Protein AF-A0A081BTP8-F1 (afdb_monomer)

Foldseek 3Di:
DDDDDDDDDDDPPPPPPPPPPVVVPDPLVVDALVVLVVVLVVLVVVLVVLVVVLVVLVVVLVVLVVVLVVCVVPNDPVSNVVSVVVNVVSVVVNVVSVVVSVVSVVVSVVSVVSSVVSVVVVVVVVVVVVVVVVVVVVVVVVVVVVVVVVVVVVVVVVVVVVVVVVVVPPD

Solvent-accessible surface area (backbone atoms only — not comparable to full-atom values): 9775 Å² total; per-residue (Å²): 132,85,81,86,79,86,82,81,90,78,90,77,79,79,74,73,70,78,74,78,71,70,66,85,84,60,72,53,82,85,42,54,72,70,56,31,51,52,53,48,49,51,50,54,50,48,34,54,50,42,51,50,52,46,52,54,48,51,52,50,48,53,56,49,50,54,49,37,56,48,23,74,75,74,47,52,73,69,53,34,50,52,46,50,51,54,49,54,50,51,51,53,54,45,54,51,46,50,54,50,35,54,52,39,48,55,50,48,53,55,47,52,54,54,49,52,53,50,52,52,52,53,50,51,55,50,50,57,50,51,52,50,52,50,54,56,48,54,52,52,54,53,54,52,52,53,53,50,56,49,52,51,52,50,50,52,52,50,52,51,51,51,54,51,51,55,59,70,73,53,131

Radius of gyration: 39.31 Å; Cα contacts (8 Å, |Δi|>4): 59; chains: 1; bounding box: 103×61×103 Å

Organism: Vecturithrix granuli (NCBI:txid1499967)

Sequence (171 aa):
MSEMTDNQIQGGTSQQGFSGEVDSDLLIDDLSYQEAKTYVMQFLTAEKKTERLLQEKQQAFNKWNERLAYAEQRGTPEQVERVKQELHALIRERDQLIAERDALHRKNIILKEKLQLKAKEVEASAGARAERLLTDFEQLVNVDEYKLQEATKNQEAEDELAKLKAKLNHP

Secondary structure (DSSP, 8-state):
-----------------------TT-GGGGS-HHHHHHHHHHHHHHHHHHHHHHHHHHHHHHHHHHHHHHHHHHS-HHHHHHHHHHHHHHHHHHHHHHHHHHHHHHHHHHHHHHHHHHHHHHHHHHHHHHHHHHHHHHHHHHHHHHHHHHHHHHHHHHHHHHHHHHHHS--

Mean predicted aligned error: 15.29 Å

pLDDT: mean 80.32, std 17.93, range [31.84, 96.69]

Structure (mmCIF, N/CA/C/O backbone):
data_AF-A0A081BTP8-F1
#
_entry.id   AF-A0A081BTP8-F1
#
loop_
_atom_site.group_PDB
_atom_site.id
_atom_site.type_symbol
_atom_site.label_atom_id
_atom_site.label_alt_id
_atom_site.label_comp_id
_atom_site.label_asym_id
_atom_site.label_entity_id
_atom_site.label_seq_id
_atom_site.pdbx_PDB_ins_code
_atom_site.Cartn_x
_atom_site.Cartn_y
_atom_site.Cartn_z
_atom_site.occupancy
_atom_site.B_iso_or_equiv
_atom_site.auth_seq_id
_atom_site.auth_comp_id
_atom_site.auth_asym_id
_atom_site.auth_atom_id
_atom_site.pdbx_PDB_model_num
ATOM 1 N N . MET A 1 1 ? -10.095 -51.433 28.470 1.00 39.84 1 MET A N 1
ATOM 2 C CA . MET A 1 1 ? -10.553 -51.978 27.176 1.00 39.84 1 MET A CA 1
ATOM 3 C C . MET A 1 1 ? -11.254 -50.825 26.489 1.00 39.84 1 MET A C 1
ATOM 5 O O . MET A 1 1 ? -12.205 -50.327 27.070 1.00 39.84 1 MET A O 1
ATOM 9 N N . SER A 1 2 ? -10.520 -50.118 25.628 1.00 45.62 2 SER A N 1
ATOM 10 C CA . SER A 1 2 ? -10.692 -50.162 24.159 1.00 45.62 2 SER A CA 1
ATOM 11 C C . SER A 1 2 ? -11.973 -49.404 23.780 1.00 45.62 2 SER A C 1
ATOM 13 O O . SER A 1 2 ? -13.031 -49.747 24.276 1.00 45.62 2 SER A O 1
ATOM 15 N N . GLU A 1 3 ? -11.953 -48.330 23.001 1.00 48.41 3 GLU A N 1
ATOM 16 C CA . GLU A 1 3 ? -11.218 -48.164 21.750 1.00 48.41 3 GLU A CA 1
ATOM 17 C C . GLU A 1 3 ? -10.651 -46.750 21.574 1.00 48.41 3 GLU A C 1
ATOM 19 O O . GLU A 1 3 ? -11.265 -45.742 21.919 1.00 48.41 3 GLU A O 1
ATOM 24 N N . MET A 1 4 ? -9.444 -46.723 21.013 1.00 47.34 4 MET A N 1
ATOM 25 C CA . MET A 1 4 ? -8.851 -45.575 20.345 1.00 47.34 4 MET A CA 1
ATOM 26 C C . MET A 1 4 ? -9.622 -45.328 19.046 1.00 47.34 4 MET A C 1
ATOM 28 O O . MET A 1 4 ? -9.780 -46.250 18.250 1.00 47.34 4 MET A O 1
ATOM 32 N N . THR A 1 5 ? -10.015 -44.087 18.788 1.00 52.56 5 THR A N 1
ATOM 33 C CA . THR A 1 5 ? -10.234 -43.614 17.419 1.00 52.56 5 THR A CA 1
ATOM 34 C C . THR A 1 5 ? -9.261 -42.483 17.153 1.00 52.56 5 THR A C 1
ATOM 36 O O . THR A 1 5 ? -9.555 -41.310 17.382 1.00 52.56 5 THR A O 1
ATOM 39 N N . ASP A 1 6 ? -8.082 -42.890 16.687 1.00 44.97 6 ASP A N 1
ATOM 40 C CA . ASP A 1 6 ? -7.335 -42.161 15.674 1.00 44.97 6 ASP A CA 1
ATOM 41 C C . ASP A 1 6 ? -8.272 -41.860 14.502 1.00 44.97 6 ASP A C 1
ATOM 43 O O . ASP A 1 6 ? -8.897 -42.767 13.950 1.00 44.97 6 ASP A O 1
ATOM 47 N N . ASN A 1 7 ? -8.342 -40.599 14.084 1.00 45.72 7 ASN A N 1
ATOM 48 C CA . ASN A 1 7 ? -8.622 -40.328 12.687 1.00 45.72 7 ASN A CA 1
ATOM 49 C C . ASN A 1 7 ? -7.729 -39.194 12.204 1.00 45.72 7 ASN A C 1
ATOM 51 O O . ASN A 1 7 ? -7.815 -38.041 12.627 1.00 45.72 7 ASN A O 1
ATOM 55 N N . GLN A 1 8 ? -6.812 -39.611 11.350 1.00 40.97 8 GLN A N 1
ATOM 56 C CA . GLN A 1 8 ? -5.767 -38.844 10.723 1.00 40.97 8 GLN A CA 1
ATOM 57 C C . GLN A 1 8 ? -6.252 -38.446 9.315 1.00 40.97 8 GLN A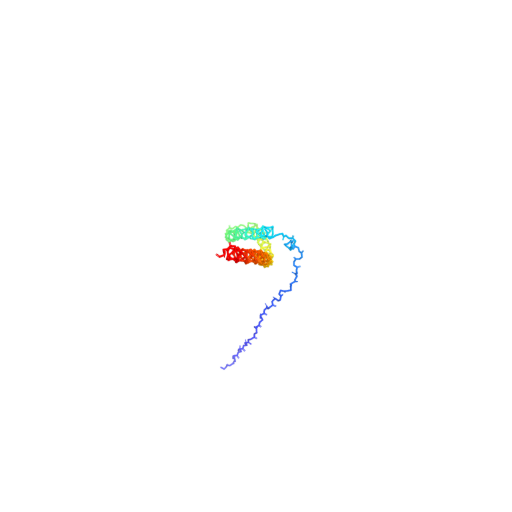 C 1
ATOM 59 O O . GLN A 1 8 ? -7.027 -39.161 8.689 1.00 40.97 8 GLN A O 1
ATOM 64 N N . ILE A 1 9 ? -5.659 -37.369 8.794 1.00 40.22 9 ILE A N 1
ATOM 65 C CA . ILE A 1 9 ? -5.568 -36.973 7.375 1.00 40.22 9 ILE A CA 1
ATOM 66 C C . ILE A 1 9 ? -6.767 -36.216 6.766 1.00 40.22 9 ILE A C 1
ATOM 68 O O . ILE A 1 9 ? -7.796 -36.785 6.430 1.00 40.22 9 ILE A O 1
ATOM 72 N N . GLN A 1 10 ? -6.552 -34.921 6.506 1.00 36.62 10 GLN A N 1
ATOM 73 C CA . GLN A 1 10 ? -6.433 -34.293 5.169 1.00 36.62 10 GLN A CA 1
ATOM 74 C C . GLN A 1 10 ? -6.480 -32.768 5.399 1.00 36.62 10 GLN A C 1
ATOM 76 O O . GLN A 1 10 ? -7.477 -32.215 5.835 1.00 36.62 10 GLN A O 1
ATOM 81 N N . GLY A 1 11 ? -5.384 -32.023 5.249 1.00 38.06 11 GLY A N 1
ATOM 82 C CA . GLY A 1 11 ? -4.633 -31.960 3.998 1.00 38.06 11 GLY A CA 1
ATOM 83 C C . GLY A 1 11 ? -5.382 -31.146 2.937 1.00 38.06 11 GLY A C 1
ATOM 84 O O . GLY A 1 11 ? -5.331 -31.495 1.768 1.00 38.06 11 GLY A O 1
ATOM 85 N N . GLY A 1 12 ? -6.116 -30.104 3.337 1.00 31.84 12 GLY A N 1
ATOM 86 C CA . GLY A 1 12 ? -6.698 -29.115 2.433 1.00 31.84 12 GLY A CA 1
ATOM 87 C C . GLY A 1 12 ? -5.766 -27.921 2.280 1.00 31.84 12 GLY A C 1
ATOM 88 O O . GLY A 1 12 ? -5.986 -26.874 2.881 1.00 31.84 12 GLY A O 1
ATOM 89 N N . THR A 1 13 ? -4.702 -28.080 1.494 1.00 36.12 13 THR A N 1
ATOM 90 C CA . THR A 1 13 ? -4.034 -26.949 0.848 1.00 36.12 13 THR A CA 1
ATOM 91 C C . THR A 1 13 ? -5.073 -26.239 -0.007 1.00 36.12 13 THR A C 1
ATOM 93 O O . THR A 1 13 ? -5.367 -26.673 -1.120 1.00 36.12 13 THR A O 1
ATOM 96 N N . SER A 1 14 ? -5.627 -25.142 0.504 1.00 39.78 14 SER A N 1
ATOM 97 C CA . SER A 1 14 ? -6.279 -24.135 -0.323 1.00 39.78 14 SER A CA 1
ATOM 98 C C . SER A 1 14 ? -5.204 -23.501 -1.203 1.00 39.78 14 SER A C 1
ATOM 100 O O . SER A 1 14 ? -4.698 -22.419 -0.916 1.00 39.78 14 SER A O 1
ATOM 102 N N .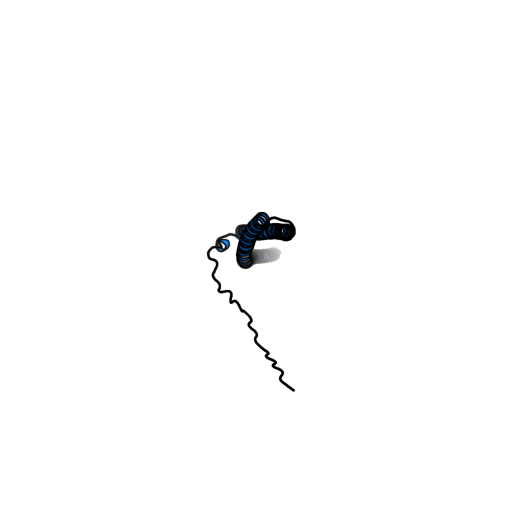 GLN A 1 15 ? -4.833 -24.194 -2.283 1.00 37.88 15 GLN A N 1
ATOM 103 C CA . GLN A 1 15 ? -4.388 -23.532 -3.496 1.00 37.88 15 GLN A CA 1
ATOM 104 C C . GLN A 1 15 ? -5.582 -22.705 -3.976 1.00 37.88 15 GLN A C 1
ATOM 106 O O . GLN A 1 15 ? -6.393 -23.147 -4.785 1.00 37.88 15 GLN A O 1
ATOM 111 N N . GLN A 1 16 ? -5.719 -21.498 -3.423 1.00 39.44 16 GLN A N 1
ATOM 112 C CA . GLN A 1 16 ? -6.372 -20.421 -4.140 1.00 39.44 16 GLN A CA 1
ATOM 113 C C . GLN A 1 16 ? -5.504 -20.182 -5.366 1.00 39.44 16 GLN A C 1
ATOM 115 O O . GLN A 1 16 ? -4.480 -19.502 -5.311 1.00 39.44 16 GLN A O 1
ATOM 120 N N . GLY A 1 17 ? -5.894 -20.831 -6.463 1.00 34.38 17 GLY A N 1
ATOM 121 C CA . GLY A 1 17 ? -5.510 -20.388 -7.783 1.00 34.38 17 GLY A CA 1
ATOM 122 C C . GLY A 1 17 ? -5.827 -18.905 -7.841 1.00 34.38 17 GLY A C 1
ATOM 123 O O . GLY A 1 17 ? -6.983 -18.508 -7.703 1.00 34.38 17 GLY A O 1
ATOM 124 N N . PHE A 1 18 ? -4.779 -18.100 -7.980 1.00 39.41 18 PHE A N 1
ATOM 125 C CA . PHE A 1 18 ? -4.886 -16.754 -8.505 1.00 39.41 18 PHE A CA 1
ATOM 126 C C . PHE A 1 18 ? -5.520 -16.913 -9.891 1.00 39.41 18 PHE A C 1
ATOM 128 O O . PHE A 1 18 ? -4.837 -17.130 -10.890 1.00 39.41 18 PHE A O 1
ATOM 135 N N . SER A 1 19 ? -6.851 -16.905 -9.948 1.00 38.78 19 SER A N 1
ATOM 136 C CA . SER A 1 19 ? -7.556 -16.566 -11.168 1.00 38.78 19 SER A CA 1
ATOM 137 C C . SER A 1 19 ? -7.080 -15.163 -11.489 1.00 38.78 19 SER A C 1
ATOM 139 O O . SER A 1 19 ? -7.408 -14.225 -10.763 1.00 38.78 19 SER A O 1
ATOM 141 N N . GLY A 1 20 ? -6.217 -15.056 -12.497 1.00 40.78 20 GLY A N 1
ATOM 142 C CA . GLY A 1 20 ? -5.7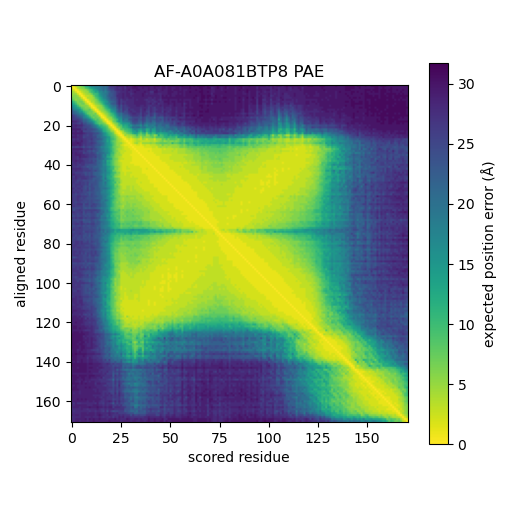64 -13.798 -13.062 1.00 40.78 20 GLY A CA 1
ATOM 143 C C . GLY A 1 20 ? -6.945 -13.063 -13.677 1.00 40.78 20 GLY A C 1
ATOM 144 O O . GLY A 1 20 ? -7.049 -12.964 -14.896 1.00 40.78 20 GLY A O 1
ATOM 145 N N . GLU A 1 21 ? -7.841 -12.550 -12.833 1.00 41.03 21 GLU A N 1
ATOM 146 C CA . GLU A 1 21 ? -8.525 -11.309 -13.133 1.00 41.03 21 GLU A CA 1
ATOM 147 C C . GLU A 1 21 ? -7.401 -10.303 -13.328 1.00 41.03 21 GLU A C 1
ATOM 149 O O . GLU A 1 21 ? -6.773 -9.822 -12.384 1.00 41.03 21 GLU A O 1
ATOM 154 N N . VAL A 1 22 ? -7.055 -10.106 -14.598 1.00 48.91 22 VAL A N 1
ATOM 155 C CA . VAL A 1 22 ? -6.272 -8.969 -15.039 1.00 48.91 22 VAL A CA 1
ATOM 156 C C . VAL A 1 22 ? -7.064 -7.783 -14.524 1.00 48.91 22 VAL A C 1
ATOM 158 O O . VAL A 1 22 ? -8.128 -7.490 -15.058 1.00 48.91 22 VAL A O 1
ATOM 161 N N . ASP A 1 23 ? -6.607 -7.207 -13.414 1.00 55.28 23 ASP A N 1
ATOM 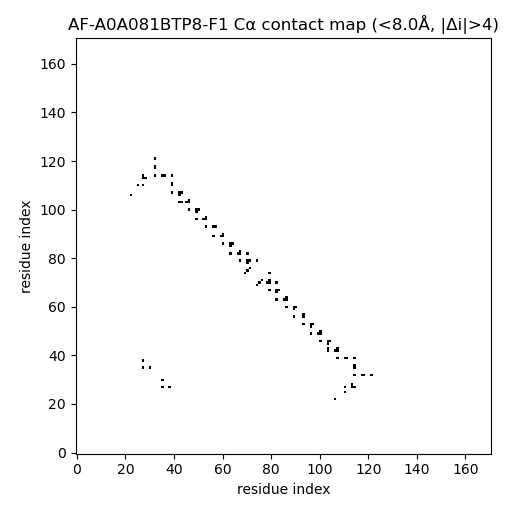162 C CA . ASP A 1 23 ? -7.203 -6.042 -12.775 1.00 55.28 23 ASP A CA 1
ATOM 163 C C . ASP A 1 23 ? -7.063 -4.908 -13.804 1.00 55.28 23 ASP A C 1
ATOM 165 O O . ASP A 1 23 ? -6.056 -4.199 -13.866 1.00 55.28 23 ASP A O 1
ATOM 169 N N . SER A 1 24 ? -8.025 -4.851 -14.733 1.00 54.81 24 SER A N 1
ATOM 170 C CA . SER A 1 24 ? -8.004 -4.044 -15.962 1.00 54.81 24 SER A CA 1
ATOM 171 C C . SER A 1 24 ? -8.052 -2.548 -15.664 1.00 54.81 24 SER A C 1
ATOM 173 O O . SER A 1 24 ? -7.979 -1.723 -16.566 1.00 54.81 24 SER A O 1
ATOM 175 N N . ASP A 1 25 ? -8.192 -2.220 -14.385 1.00 62.94 25 ASP A N 1
ATOM 176 C CA . ASP A 1 25 ? -8.231 -0.892 -13.799 1.00 62.94 25 ASP A CA 1
ATOM 177 C C . ASP A 1 25 ? -6.822 -0.344 -13.474 1.00 62.94 25 ASP A C 1
ATOM 179 O O . ASP A 1 25 ? -6.662 0.791 -13.027 1.00 62.94 25 ASP A O 1
ATOM 183 N N . LEU A 1 26 ? -5.764 -1.138 -13.681 1.00 75.38 26 LEU A N 1
ATOM 184 C CA . LEU A 1 26 ? -4.384 -0.714 -13.440 1.00 75.38 26 LEU A CA 1
ATOM 185 C C . LEU A 1 26 ? -3.769 -0.102 -14.706 1.00 75.38 26 LEU A C 1
ATOM 187 O O . LEU A 1 26 ? -3.224 -0.809 -15.550 1.00 75.38 26 LEU A O 1
ATOM 191 N N . LEU A 1 27 ? -3.762 1.232 -14.779 1.00 83.12 27 LEU A N 1
ATOM 192 C CA . LEU A 1 27 ? -3.253 2.047 -15.901 1.00 83.12 27 LEU A CA 1
ATOM 193 C C . LEU A 1 27 ? -1.734 1.951 -16.153 1.00 83.12 27 LEU A C 1
ATOM 195 O O . LEU A 1 27 ? -1.189 2.699 -16.956 1.00 83.12 27 LEU A O 1
ATOM 199 N N . ILE A 1 28 ? -1.016 1.077 -15.447 1.00 85.94 28 ILE A N 1
ATOM 200 C CA . ILE A 1 28 ? 0.450 1.038 -15.467 1.00 85.94 28 ILE A CA 1
ATOM 201 C C . ILE A 1 28 ? 1.026 0.669 -16.841 1.00 85.94 28 ILE A C 1
ATOM 203 O O . ILE A 1 28 ? 2.136 1.096 -17.157 1.00 85.94 28 ILE A O 1
ATOM 207 N N . ASP A 1 29 ? 0.297 -0.096 -17.654 1.00 84.12 29 ASP A N 1
ATOM 208 C CA . ASP A 1 29 ? 0.799 -0.639 -18.921 1.00 84.12 29 ASP A CA 1
ATOM 209 C C . ASP A 1 29 ? 1.085 0.466 -19.955 1.00 84.12 29 ASP A C 1
ATOM 211 O O . ASP A 1 29 ? 2.103 0.389 -20.646 1.00 84.12 29 ASP A O 1
ATOM 215 N N . ASP A 1 30 ? 0.307 1.553 -19.950 1.00 87.06 30 ASP A N 1
ATOM 216 C CA . ASP A 1 30 ? 0.459 2.694 -20.869 1.00 87.06 30 ASP A CA 1
ATOM 217 C C . ASP A 1 30 ? 1.451 3.764 -20.374 1.00 87.06 30 ASP A C 1
ATOM 219 O O . ASP A 1 30 ? 1.768 4.714 -21.091 1.00 87.06 30 ASP A O 1
ATOM 223 N N . LEU A 1 31 ? 1.965 3.628 -19.147 1.00 88.38 31 LEU A N 1
ATOM 224 C CA . LEU A 1 31 ? 2.866 4.609 -18.541 1.00 88.38 31 LEU A CA 1
ATOM 225 C C . LEU A 1 31 ? 4.333 4.356 -18.904 1.00 88.38 31 LEU A C 1
ATOM 227 O O . LEU A 1 31 ? 4.792 3.205 -18.986 1.00 88.38 31 LEU A O 1
ATOM 231 N N . SER A 1 32 ? 5.108 5.442 -19.015 1.00 89.94 32 SER A N 1
ATOM 232 C CA . SER A 1 32 ? 6.572 5.355 -19.023 1.00 89.94 32 SER A CA 1
ATOM 233 C C . SER A 1 32 ? 7.086 4.792 -17.694 1.00 89.94 32 SER A C 1
ATOM 235 O O . SER A 1 32 ? 6.404 4.842 -16.671 1.00 89.94 32 SER A O 1
ATOM 237 N N . TYR A 1 33 ? 8.321 4.287 -17.659 1.00 87.94 33 TYR A N 1
ATOM 238 C CA . TYR A 1 33 ? 8.871 3.696 -16.433 1.00 87.94 33 TYR A CA 1
ATOM 239 C C . TYR A 1 33 ? 8.876 4.663 -15.228 1.00 87.94 33 TYR A C 1
ATOM 241 O O . TYR A 1 33 ? 8.576 4.254 -14.106 1.00 87.94 33 TYR A O 1
ATOM 249 N N . GLN A 1 34 ? 9.170 5.952 -15.438 1.00 89.44 34 GLN A N 1
ATOM 250 C CA . GLN A 1 34 ? 9.183 6.942 -14.349 1.00 89.44 34 GLN A CA 1
ATOM 251 C C . GLN A 1 34 ? 7.772 7.286 -13.849 1.00 89.44 34 GLN A C 1
ATOM 253 O O . GLN A 1 34 ? 7.555 7.432 -12.641 1.00 89.44 34 GLN A O 1
ATOM 258 N N . GLU A 1 35 ? 6.800 7.365 -14.757 1.00 90.25 35 GLU A N 1
ATOM 259 C CA . GLU A 1 35 ? 5.391 7.576 -14.411 1.00 90.25 35 GLU A CA 1
ATOM 260 C C . GLU A 1 35 ? 4.819 6.347 -13.703 1.00 90.25 35 GLU A C 1
ATOM 262 O O . GLU A 1 35 ? 4.214 6.484 -12.643 1.00 90.25 35 GLU A O 1
ATOM 267 N N . ALA A 1 36 ? 5.105 5.145 -14.211 1.00 89.50 36 ALA A N 1
ATOM 268 C CA . ALA A 1 36 ? 4.749 3.877 -13.587 1.00 89.50 36 ALA A CA 1
ATOM 269 C C . ALA A 1 36 ? 5.320 3.782 -12.166 1.00 89.50 36 ALA A C 1
ATOM 271 O O . ALA A 1 36 ? 4.593 3.462 -11.229 1.00 89.50 36 ALA A O 1
ATOM 272 N N . LYS A 1 37 ? 6.595 4.137 -11.963 1.00 89.69 37 LYS A N 1
ATOM 273 C CA . LYS A 1 37 ? 7.215 4.174 -10.630 1.00 89.69 37 LYS A CA 1
ATOM 274 C C . LYS A 1 37 ? 6.479 5.127 -9.687 1.00 89.69 37 LYS A C 1
ATOM 276 O O . LYS A 1 37 ? 6.211 4.769 -8.541 1.00 89.69 37 LYS A O 1
ATOM 281 N N . THR A 1 38 ? 6.141 6.324 -10.161 1.00 90.19 38 THR A N 1
ATOM 282 C CA . THR A 1 38 ? 5.379 7.311 -9.380 1.00 90.19 38 THR A CA 1
ATOM 283 C C . THR A 1 38 ? 3.985 6.790 -9.035 1.00 90.19 38 THR A C 1
ATOM 285 O O . THR A 1 38 ? 3.556 6.898 -7.888 1.00 90.19 38 THR A O 1
ATOM 288 N N . TYR A 1 39 ? 3.312 6.167 -9.999 1.00 90.00 39 TYR A N 1
ATOM 289 C CA . TYR A 1 39 ? 2.002 5.552 -9.832 1.00 90.00 39 TYR A CA 1
ATOM 290 C C . TYR A 1 39 ? 2.034 4.443 -8.771 1.00 90.00 39 TYR A C 1
ATOM 292 O O . TYR A 1 39 ? 1.297 4.518 -7.791 1.00 90.00 39 TYR A O 1
ATOM 300 N N . VAL A 1 40 ? 2.967 3.485 -8.858 1.00 90.75 40 VAL A N 1
ATOM 301 C CA . VAL A 1 40 ? 3.138 2.438 -7.829 1.00 90.75 40 VAL A CA 1
ATOM 302 C C . VAL A 1 40 ? 3.423 3.042 -6.449 1.00 90.75 40 VAL A C 1
ATOM 304 O O . VAL A 1 40 ? 2.866 2.601 -5.444 1.00 90.75 40 VAL A O 1
ATOM 307 N N . MET A 1 41 ? 4.243 4.095 -6.373 1.00 88.81 41 MET A N 1
ATOM 308 C CA . MET A 1 41 ? 4.536 4.770 -5.103 1.00 88.81 41 MET A CA 1
ATOM 309 C C . MET A 1 41 ? 3.300 5.391 -4.440 1.00 88.81 41 MET A C 1
ATOM 311 O O . MET A 1 41 ? 3.227 5.421 -3.207 1.00 88.81 41 MET A O 1
ATOM 315 N N . GLN A 1 42 ? 2.318 5.860 -5.214 1.00 90.12 42 GLN A N 1
ATOM 316 C CA . GLN A 1 42 ? 1.060 6.374 -4.666 1.00 90.12 42 GLN A CA 1
ATOM 317 C C . GLN A 1 42 ? 0.259 5.264 -3.977 1.00 90.12 42 GLN A C 1
ATOM 319 O O . GLN A 1 42 ? -0.179 5.458 -2.843 1.00 90.12 42 GLN A O 1
ATOM 324 N N . PHE A 1 43 ? 0.147 4.086 -4.597 1.00 90.56 43 PHE A N 1
ATOM 325 C CA . PHE A 1 43 ? -0.547 2.937 -4.005 1.00 90.56 43 PHE A CA 1
ATOM 326 C C . PHE A 1 43 ? 0.175 2.386 -2.773 1.00 90.56 43 PHE A C 1
ATOM 328 O O . PHE A 1 43 ? -0.472 2.059 -1.779 1.00 90.56 43 PHE A O 1
ATOM 335 N N . LEU A 1 44 ? 1.511 2.348 -2.776 1.00 87.50 44 LEU A N 1
ATOM 336 C CA . LEU A 1 44 ? 2.289 1.969 -1.587 1.00 87.50 44 LEU A CA 1
ATOM 337 C C . LEU A 1 44 ? 2.093 2.956 -0.435 1.00 87.50 44 LEU A C 1
ATOM 339 O O . LEU A 1 44 ? 1.995 2.570 0.730 1.00 87.50 44 LEU A O 1
ATOM 343 N N . THR A 1 45 ? 2.017 4.245 -0.757 1.00 89.94 45 THR A N 1
ATOM 344 C CA . THR A 1 45 ? 1.754 5.285 0.239 1.00 89.94 45 THR A CA 1
ATOM 345 C C . THR A 1 45 ? 0.331 5.180 0.782 1.00 89.94 45 THR A C 1
ATOM 347 O O . THR A 1 45 ? 0.134 5.368 1.983 1.00 89.94 45 THR A O 1
ATOM 350 N N . ALA A 1 46 ? -0.651 4.879 -0.071 1.00 91.31 46 ALA A N 1
ATOM 351 C CA . ALA A 1 46 ? -2.030 4.642 0.340 1.00 91.31 46 ALA A CA 1
ATOM 352 C C . ALA A 1 46 ? -2.127 3.432 1.279 1.00 91.31 46 ALA A C 1
ATOM 354 O O . ALA A 1 46 ? -2.629 3.586 2.387 1.00 91.31 46 ALA A O 1
ATOM 355 N N . GLU A 1 47 ? -1.537 2.287 0.915 1.00 90.62 47 GLU A N 1
ATOM 356 C CA . GLU A 1 47 ? -1.514 1.081 1.759 1.00 90.62 47 GLU A CA 1
ATOM 357 C C . GLU A 1 47 ? -0.930 1.379 3.146 1.00 90.62 47 GLU A C 1
ATOM 359 O O . GLU A 1 47 ? -1.545 1.068 4.166 1.00 90.62 47 GLU A O 1
ATOM 364 N N . LYS A 1 48 ? 0.211 2.079 3.201 1.00 91.44 48 LYS A N 1
ATOM 365 C CA . LYS A 1 48 ? 0.854 2.463 4.466 1.00 91.44 48 LYS A CA 1
ATOM 366 C C . LYS A 1 48 ? 0.004 3.425 5.303 1.00 91.44 48 LYS A C 1
ATOM 368 O O . LYS A 1 48 ? 0.020 3.360 6.534 1.00 91.44 48 LYS A O 1
ATOM 373 N N . LYS A 1 49 ? -0.723 4.349 4.666 1.00 95.19 49 LYS A N 1
ATOM 374 C CA . LYS A 1 49 ? -1.660 5.244 5.365 1.00 95.19 49 LYS A CA 1
ATOM 375 C C . LYS A 1 49 ? -2.827 4.452 5.953 1.00 95.19 49 LYS A C 1
ATOM 377 O O . LYS A 1 49 ? -3.150 4.664 7.119 1.00 95.19 49 LYS A O 1
ATOM 382 N N . THR A 1 50 ? -3.405 3.526 5.192 1.00 93.44 50 THR A N 1
ATOM 383 C CA . THR A 1 50 ? -4.494 2.653 5.652 1.00 93.44 50 THR A CA 1
ATOM 384 C C . THR A 1 50 ? -4.033 1.756 6.804 1.00 93.44 50 THR A C 1
ATOM 386 O O . THR A 1 50 ? -4.738 1.628 7.802 1.00 93.44 50 THR A O 1
ATOM 389 N N . GLU A 1 51 ? -2.812 1.218 6.747 1.00 93.62 51 GLU A N 1
ATOM 390 C CA . GLU A 1 51 ? -2.218 0.442 7.844 1.00 93.62 51 GLU A CA 1
ATOM 391 C C . GLU A 1 51 ? -2.053 1.272 9.128 1.00 93.62 51 GLU A C 1
ATOM 393 O O . GLU A 1 51 ? -2.387 0.814 10.223 1.00 93.62 51 GLU A O 1
ATOM 398 N N . ARG A 1 52 ? -1.605 2.527 9.010 1.00 96.00 52 ARG A N 1
ATOM 399 C CA . ARG A 1 52 ? -1.531 3.440 10.158 1.00 96.00 52 ARG A CA 1
ATOM 400 C C . ARG A 1 52 ? -2.914 3.715 10.754 1.00 96.00 52 ARG A C 1
ATOM 402 O O . ARG A 1 52 ? -3.068 3.658 11.972 1.00 96.00 52 ARG A O 1
ATOM 409 N N . LEU A 1 53 ? -3.915 3.981 9.915 1.00 95.69 53 LEU A N 1
ATOM 410 C CA . LEU A 1 53 ? -5.293 4.186 10.371 1.00 95.69 53 LEU A CA 1
ATOM 411 C C . LEU A 1 53 ? -5.839 2.942 11.082 1.00 95.69 53 LEU A C 1
ATOM 413 O O . LEU A 1 53 ? -6.488 3.070 12.118 1.00 95.69 53 LEU A O 1
ATOM 417 N N . LEU A 1 54 ? -5.523 1.740 10.592 1.00 96.00 54 LEU A N 1
ATOM 418 C CA . LEU A 1 54 ? -5.873 0.487 11.266 1.00 96.00 54 LEU A CA 1
ATOM 419 C C . LEU A 1 54 ? -5.260 0.388 12.662 1.00 96.00 54 LEU A C 1
ATOM 421 O O . LEU A 1 54 ? -5.958 0.020 13.605 1.00 96.00 54 LEU A O 1
ATOM 425 N N . GLN A 1 55 ? -3.986 0.750 12.822 1.00 95.62 55 GLN A N 1
ATOM 426 C CA . GLN A 1 55 ? -3.339 0.766 14.137 1.00 95.62 55 GLN A CA 1
ATOM 427 C C . GLN A 1 55 ? -4.020 1.759 15.089 1.00 95.62 55 GLN A C 1
ATOM 429 O O . GLN A 1 55 ? -4.295 1.422 16.242 1.00 95.62 55 GLN A O 1
ATOM 434 N N . GLU A 1 56 ? -4.345 2.962 14.611 1.00 95.69 56 GLU A N 1
ATOM 435 C CA . GLU A 1 56 ? -5.058 3.980 15.392 1.00 95.69 56 GLU A CA 1
ATOM 436 C C . GLU A 1 56 ? -6.457 3.487 15.812 1.00 95.69 56 GLU A C 1
ATOM 438 O O . GLU A 1 56 ? -6.843 3.615 16.979 1.00 95.69 56 GLU A O 1
ATOM 443 N N . LYS A 1 57 ? -7.195 2.838 14.901 1.00 94.56 57 LYS A N 1
ATOM 444 C CA . LYS A 1 57 ? -8.502 2.231 15.198 1.00 94.56 57 LYS A CA 1
ATOM 445 C C . LYS A 1 57 ? -8.393 1.055 16.160 1.00 94.56 57 LYS A C 1
ATOM 447 O O . LYS A 1 57 ? -9.228 0.941 17.053 1.00 94.56 57 LYS A O 1
ATOM 452 N N . GLN A 1 58 ? -7.353 0.232 16.058 1.00 94.19 58 GLN A N 1
ATOM 453 C CA . GLN A 1 58 ? -7.118 -0.865 16.996 1.00 94.19 58 GLN A CA 1
ATOM 454 C C . GLN A 1 58 ? -6.833 -0.347 18.413 1.00 94.19 58 GLN A C 1
ATOM 456 O O . GLN A 1 58 ? -7.346 -0.892 19.390 1.00 94.19 58 GLN A O 1
ATOM 461 N N . GLN A 1 59 ? -6.070 0.740 18.546 1.00 95.94 59 GLN A N 1
ATOM 462 C CA . GLN A 1 59 ? -5.857 1.390 19.841 1.00 95.94 59 GLN A CA 1
ATOM 463 C C . GLN A 1 59 ? -7.156 1.978 20.403 1.00 95.94 59 GLN A C 1
ATOM 465 O O . GLN A 1 59 ? -7.424 1.842 21.598 1.00 95.94 59 GLN A O 1
ATOM 470 N N . ALA A 1 60 ? -7.969 2.623 19.561 1.00 95.50 60 ALA A N 1
ATOM 471 C CA . ALA A 1 60 ? -9.276 3.131 19.967 1.00 95.50 60 ALA A CA 1
ATOM 472 C C . ALA A 1 60 ? -10.196 1.992 20.429 1.00 95.50 60 ALA A C 1
ATOM 474 O O . ALA A 1 60 ? -10.793 2.093 21.497 1.00 95.50 60 ALA A O 1
ATOM 475 N N . PHE A 1 61 ? -10.247 0.892 19.678 1.00 95.12 61 PHE A N 1
ATOM 476 C CA . PHE A 1 61 ? -11.010 -0.302 20.023 1.00 95.12 61 PHE A CA 1
ATOM 477 C C . PHE A 1 61 ? -10.613 -0.856 21.397 1.00 95.12 61 PHE A C 1
ATOM 479 O O . PHE A 1 61 ? -11.479 -1.070 22.241 1.00 95.12 61 PHE A O 1
ATOM 486 N N . ASN A 1 62 ? -9.312 -0.996 21.671 1.00 95.31 62 ASN A N 1
ATOM 487 C CA . ASN A 1 62 ? -8.826 -1.471 22.970 1.00 95.31 62 ASN A CA 1
ATOM 488 C C . ASN A 1 62 ? -9.276 -0.549 24.120 1.00 95.31 62 ASN A C 1
ATOM 490 O O . ASN A 1 62 ? -9.814 -1.026 25.116 1.00 95.31 62 ASN A O 1
ATOM 494 N N . LYS A 1 63 ? -9.149 0.776 23.950 1.00 96.62 63 LYS A N 1
ATOM 495 C CA . LYS A 1 63 ? -9.613 1.764 24.943 1.00 96.62 63 LYS A CA 1
ATOM 496 C C . LYS A 1 63 ? -11.122 1.690 25.179 1.00 96.62 63 LYS A C 1
ATOM 498 O O . LYS A 1 63 ? -11.586 1.851 26.304 1.00 96.62 63 LYS A O 1
ATOM 503 N N . TRP A 1 64 ? -11.909 1.485 24.126 1.00 96.19 64 TRP A N 1
ATOM 504 C CA . TRP A 1 64 ? -13.360 1.359 24.250 1.00 96.19 64 TRP A CA 1
ATOM 505 C C . TRP A 1 64 ? -13.785 0.026 24.870 1.00 96.19 64 TRP A C 1
ATOM 507 O O . TRP A 1 64 ? -14.755 0.006 25.621 1.00 96.19 64 TRP A O 1
ATOM 517 N N . ASN A 1 65 ? -13.025 -1.050 24.663 1.00 95.31 65 ASN A N 1
ATOM 518 C CA . ASN A 1 65 ? -13.220 -2.308 25.385 1.00 95.31 65 ASN A CA 1
ATOM 519 C C . ASN A 1 65 ? -12.965 -2.155 26.889 1.00 95.31 65 ASN A C 1
ATOM 521 O O . ASN A 1 65 ? -13.743 -2.658 27.695 1.00 95.31 65 ASN A O 1
ATOM 525 N N . GLU A 1 66 ? -11.928 -1.416 27.290 1.00 95.81 66 GLU A N 1
ATOM 526 C CA . GLU A 1 66 ? -11.698 -1.094 28.707 1.00 95.81 66 GLU A CA 1
ATOM 527 C C . GLU A 1 66 ? -12.865 -0.285 29.295 1.00 95.81 66 GLU A C 1
ATOM 529 O O . GLU A 1 66 ? -13.320 -0.547 30.411 1.00 95.81 66 GLU A O 1
ATOM 534 N N . ARG A 1 67 ? -13.404 0.670 28.524 1.00 95.06 67 ARG A N 1
ATOM 535 C CA . ARG A 1 67 ? -14.602 1.432 28.915 1.00 95.06 67 ARG A CA 1
ATOM 536 C C . ARG A 1 67 ? -15.841 0.552 29.026 1.00 95.06 67 ARG A C 1
ATOM 538 O O . ARG A 1 67 ? -16.642 0.791 29.924 1.00 95.06 67 ARG A O 1
ATOM 545 N N . LEU A 1 68 ? -15.997 -0.444 28.153 1.00 95.88 68 LEU A N 1
ATOM 546 C CA . LEU A 1 68 ? -17.094 -1.406 28.236 1.00 95.88 68 LEU A CA 1
ATOM 547 C C . LEU A 1 68 ? -16.993 -2.206 29.530 1.00 95.88 68 LEU A C 1
ATOM 549 O O . LEU A 1 68 ? -17.955 -2.230 30.288 1.00 95.88 68 LEU A O 1
ATOM 553 N N . ALA A 1 69 ? -15.815 -2.753 29.834 1.00 95.94 69 ALA A N 1
ATOM 554 C CA . ALA A 1 69 ? -15.586 -3.488 31.074 1.00 95.94 69 ALA A CA 1
ATOM 555 C C . ALA A 1 69 ? -15.888 -2.629 32.316 1.00 95.94 69 ALA A C 1
ATOM 557 O O . ALA A 1 69 ? -16.499 -3.102 33.273 1.00 95.94 69 ALA A O 1
ATOM 558 N N . TYR A 1 70 ? -15.514 -1.345 32.298 1.00 95.81 70 TYR A N 1
ATOM 559 C CA . TYR A 1 70 ? -15.858 -0.414 33.374 1.00 95.81 70 TYR A CA 1
ATOM 560 C C . TYR A 1 70 ? -17.371 -0.152 33.470 1.00 95.81 70 TYR A 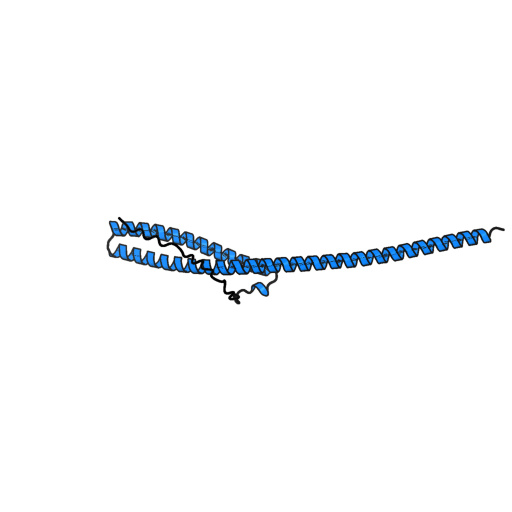C 1
ATOM 562 O O . TYR A 1 70 ? -17.935 -0.177 34.566 1.00 95.81 70 TYR A O 1
ATOM 570 N N . ALA A 1 71 ? -18.038 0.085 32.336 1.00 95.12 71 ALA A N 1
ATOM 571 C CA . ALA A 1 71 ? -19.476 0.331 32.283 1.00 95.12 71 ALA A CA 1
ATOM 572 C C . ALA A 1 71 ? -20.285 -0.898 32.723 1.00 95.12 71 ALA A C 1
ATOM 574 O O . ALA A 1 71 ? -21.281 -0.748 33.419 1.00 95.12 71 ALA A O 1
ATOM 575 N N . GLU A 1 72 ? -19.844 -2.109 32.388 1.00 94.62 72 GLU A N 1
ATOM 576 C CA . GLU A 1 72 ? -20.492 -3.353 32.819 1.00 94.62 72 GLU A CA 1
ATOM 577 C C . GLU A 1 72 ? -20.372 -3.582 34.331 1.00 94.62 72 GLU A C 1
ATOM 579 O O . GLU A 1 72 ? -21.266 -4.164 34.939 1.00 94.62 72 GLU A O 1
ATOM 584 N N . GLN A 1 73 ? -19.297 -3.095 34.958 1.00 96.12 73 GLN A N 1
ATOM 585 C CA . GLN A 1 73 ? -19.093 -3.224 36.403 1.00 96.12 73 GLN A CA 1
ATOM 586 C C . GLN A 1 73 ? -19.793 -2.137 37.225 1.00 96.12 73 GLN A C 1
ATOM 588 O O . GLN A 1 73 ? -20.198 -2.393 38.358 1.00 96.12 73 GLN A O 1
ATOM 593 N N . ARG A 1 74 ? -19.841 -0.899 36.717 1.00 95.44 74 ARG A N 1
ATOM 594 C CA . ARG A 1 74 ? -20.214 0.289 37.513 1.00 95.44 74 ARG A CA 1
ATOM 595 C C . ARG A 1 74 ? -21.199 1.236 36.834 1.00 95.44 74 ARG A C 1
ATOM 597 O O . ARG A 1 74 ? -21.620 2.206 37.460 1.00 95.44 74 ARG A O 1
ATOM 604 N N . GLY A 1 75 ? -21.500 1.014 35.562 1.00 91.69 75 GLY A N 1
ATOM 605 C CA . GLY A 1 75 ? -22.337 1.895 34.761 1.00 91.69 75 GLY A CA 1
ATOM 606 C C . GLY A 1 75 ? -23.821 1.557 34.845 1.00 91.69 75 GLY A C 1
ATOM 607 O O . GLY A 1 75 ? -24.229 0.525 35.377 1.00 91.69 75 GLY A O 1
ATOM 608 N N . THR A 1 76 ? -24.640 2.446 34.290 1.00 95.50 76 THR A N 1
ATOM 609 C CA . THR A 1 76 ? -26.060 2.159 34.055 1.00 95.50 76 THR A CA 1
ATOM 610 C C . THR A 1 76 ? -26.235 1.341 32.768 1.00 95.50 76 THR A C 1
ATOM 612 O O . THR A 1 76 ? -25.373 1.400 31.881 1.00 95.50 76 THR A O 1
ATOM 615 N N . PRO A 1 77 ? -27.349 0.605 32.605 1.00 95.25 77 PRO A N 1
ATOM 616 C CA . PRO A 1 77 ? -27.632 -0.132 31.372 1.00 95.25 77 PRO A CA 1
ATOM 617 C C . PRO A 1 77 ? -27.560 0.740 30.109 1.00 95.25 77 PRO A C 1
ATOM 619 O O . PRO A 1 77 ? -27.041 0.305 29.084 1.00 95.25 77 PRO A O 1
ATOM 622 N N . GLU A 1 78 ? -27.994 2.001 30.184 1.00 95.44 78 GLU A N 1
ATOM 623 C CA . GLU A 1 78 ? -27.926 2.945 29.063 1.00 95.44 78 GLU A CA 1
ATOM 624 C C . GLU A 1 78 ? -26.481 3.316 28.704 1.00 95.44 78 GLU A C 1
ATOM 626 O O . GLU A 1 78 ? -26.168 3.534 27.534 1.00 95.44 78 GLU A O 1
ATOM 631 N N . GLN A 1 79 ? -25.586 3.400 29.693 1.00 94.06 79 GLN A N 1
ATOM 632 C CA . GLN A 1 79 ? -24.165 3.662 29.453 1.00 94.06 79 GLN A CA 1
ATOM 633 C C . GLN A 1 79 ? -23.487 2.466 28.786 1.00 94.06 79 GLN A C 1
ATOM 635 O O . GLN A 1 79 ? -22.727 2.657 27.838 1.00 94.06 79 GLN A O 1
ATOM 640 N N . VAL A 1 80 ? -23.792 1.247 29.242 1.00 96.19 80 VAL A N 1
ATOM 641 C CA . VAL A 1 80 ? -23.303 0.009 28.618 1.00 96.19 80 VAL A CA 1
ATOM 642 C C . VAL A 1 80 ? -23.745 -0.056 27.159 1.00 96.19 80 VAL A C 1
ATOM 644 O O . VAL A 1 80 ? -22.922 -0.302 26.279 1.00 96.19 80 VAL A O 1
ATOM 647 N N . GLU A 1 81 ? -25.018 0.226 26.886 1.00 96.69 81 GLU A N 1
ATOM 648 C CA . GLU A 1 81 ? -25.560 0.184 25.529 1.00 96.69 81 GLU A CA 1
ATOM 649 C C . GLU A 1 81 ? -24.903 1.222 24.608 1.00 96.69 81 GLU A C 1
ATOM 651 O O . GLU A 1 81 ? -24.483 0.891 23.500 1.00 96.69 81 GLU A O 1
ATOM 656 N N . ARG A 1 82 ? -24.699 2.460 25.082 1.00 95.50 82 ARG A N 1
ATOM 657 C CA . ARG A 1 82 ? -23.9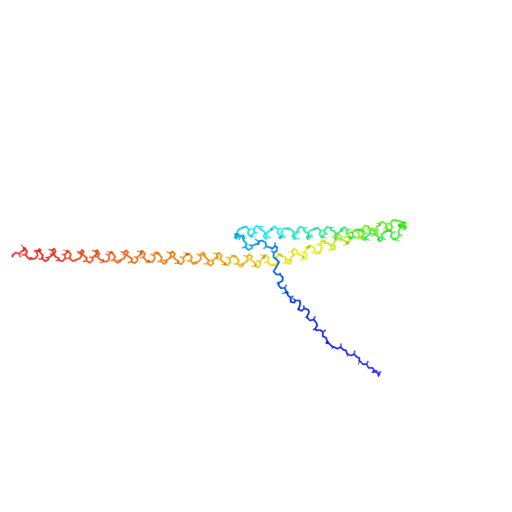63 3.483 24.315 1.00 95.50 82 ARG A CA 1
ATOM 658 C C . ARG A 1 82 ? -22.539 3.042 23.985 1.00 95.50 82 ARG A C 1
ATOM 660 O O . ARG A 1 82 ? -22.093 3.203 22.854 1.00 95.50 82 ARG A O 1
ATOM 667 N N . VAL A 1 83 ? -21.824 2.468 24.953 1.00 96.12 83 VAL A N 1
ATOM 668 C CA . VAL A 1 83 ? -20.456 1.977 24.732 1.00 96.12 83 VAL A CA 1
ATOM 669 C C . VAL A 1 83 ? -20.434 0.831 23.714 1.00 96.12 83 VAL A C 1
ATOM 671 O O . VAL A 1 83 ? -19.557 0.799 22.851 1.00 96.12 83 VAL A O 1
ATOM 674 N N . LYS A 1 84 ? -21.413 -0.081 23.761 1.00 96.25 84 LYS A N 1
ATOM 675 C CA . LYS A 1 84 ? -21.554 -1.159 22.770 1.00 96.25 84 LYS A CA 1
ATOM 676 C C . LYS A 1 84 ? -21.813 -0.619 21.367 1.00 96.25 84 LYS A C 1
ATOM 678 O O . LYS A 1 84 ? -21.206 -1.104 20.415 1.00 96.25 84 LYS A O 1
ATOM 683 N N . GLN A 1 85 ? -22.661 0.399 21.226 1.00 96.44 85 GLN A N 1
ATOM 684 C CA . GLN A 1 85 ? -22.935 1.034 19.933 1.00 96.44 85 GLN A CA 1
ATOM 685 C C . GLN A 1 85 ? -21.672 1.653 19.318 1.00 96.44 85 GLN A C 1
ATOM 687 O O . GLN A 1 85 ? -21.389 1.413 18.142 1.00 96.44 85 GLN A O 1
ATOM 692 N N . GLU A 1 86 ? -20.875 2.362 20.119 1.00 95.94 86 GLU A N 1
ATOM 693 C CA . GLU A 1 86 ? -19.585 2.924 19.691 1.00 95.94 86 GLU A CA 1
ATOM 694 C C . GLU A 1 86 ? -18.579 1.828 19.300 1.00 95.94 86 GLU A C 1
ATOM 696 O O . GLU A 1 86 ? -17.925 1.916 18.259 1.00 95.94 86 GLU A O 1
ATOM 701 N N . LEU A 1 87 ? -18.497 0.737 20.070 1.00 95.88 87 LEU A N 1
ATOM 702 C CA . LEU A 1 87 ? -17.667 -0.419 19.713 1.00 95.88 87 LEU A CA 1
ATOM 703 C C . LEU A 1 87 ? -18.109 -1.062 18.394 1.00 95.88 87 LEU A C 1
ATOM 705 O O . LEU A 1 87 ? -17.267 -1.382 17.558 1.00 95.88 87 LEU A O 1
ATOM 709 N N . HIS A 1 88 ? -19.414 -1.210 18.161 1.00 96.25 88 HIS A N 1
ATOM 710 C CA . HIS A 1 88 ? -19.939 -1.726 16.897 1.00 96.25 88 HIS A CA 1
ATOM 711 C C . HIS A 1 88 ? -19.650 -0.806 15.705 1.00 96.25 88 HIS A C 1
ATOM 713 O O . HIS A 1 88 ? -19.479 -1.299 14.588 1.00 96.25 88 HIS A O 1
ATOM 719 N N . ALA A 1 89 ? -19.619 0.514 15.902 1.00 95.44 89 ALA A N 1
ATOM 720 C CA . ALA A 1 89 ? -19.189 1.451 14.867 1.00 95.44 89 ALA A CA 1
ATOM 721 C C . ALA A 1 89 ? -17.692 1.273 14.558 1.00 95.44 89 ALA A C 1
ATOM 723 O O . ALA A 1 89 ? -17.324 1.088 13.399 1.00 95.44 89 ALA A O 1
ATOM 724 N N . LEU A 1 90 ? -16.845 1.199 15.591 1.00 95.50 90 LEU A N 1
ATOM 725 C CA . LEU A 1 90 ? -15.403 0.981 15.436 1.00 95.50 90 LEU A CA 1
ATOM 726 C C . LEU A 1 90 ? -15.060 -0.352 14.762 1.00 95.50 90 LEU A C 1
ATOM 728 O O . LEU A 1 90 ? -14.150 -0.390 13.937 1.00 95.50 90 LEU A O 1
ATOM 732 N N . ILE A 1 91 ? -15.775 -1.434 15.085 1.00 95.06 91 ILE A N 1
ATOM 733 C CA . ILE A 1 91 ? -15.592 -2.740 14.432 1.00 95.06 91 ILE A CA 1
ATOM 734 C C . ILE A 1 91 ? -15.883 -2.624 12.935 1.00 95.06 91 ILE A C 1
ATOM 736 O O . ILE A 1 91 ? -15.068 -3.059 12.128 1.00 95.06 91 ILE A O 1
ATOM 740 N N . ARG A 1 92 ? -17.001 -1.989 12.560 1.00 96.12 92 ARG A N 1
ATOM 741 C CA . ARG A 1 92 ? -17.372 -1.802 11.150 1.00 96.12 92 ARG A CA 1
ATOM 742 C C . ARG A 1 92 ? -16.324 -1.000 10.384 1.00 96.12 92 ARG A C 1
ATOM 744 O O . ARG A 1 92 ? -15.913 -1.415 9.305 1.00 96.12 92 ARG A O 1
ATOM 751 N N . GLU A 1 93 ? -15.860 0.109 10.954 1.00 95.62 93 GLU A N 1
ATOM 752 C CA . GLU A 1 93 ? -14.806 0.925 10.342 1.00 95.62 93 GLU A CA 1
ATOM 753 C C . GLU A 1 93 ? -13.484 0.160 10.211 1.00 95.62 93 GLU A C 1
ATOM 755 O O . GLU A 1 93 ? -12.822 0.236 9.177 1.00 95.62 93 GLU A O 1
ATOM 760 N N . ARG A 1 94 ? -13.095 -0.605 11.239 1.00 94.69 94 ARG A N 1
ATOM 761 C CA . ARG A 1 94 ? -11.898 -1.451 11.194 1.00 94.69 94 ARG A CA 1
ATOM 762 C C . ARG A 1 94 ? -12.012 -2.492 10.085 1.00 94.69 94 ARG A C 1
ATOM 764 O O . ARG A 1 94 ? -11.074 -2.643 9.312 1.00 94.69 94 ARG A O 1
ATOM 771 N N . ASP A 1 95 ? -13.133 -3.197 10.002 1.00 95.62 95 ASP A N 1
ATOM 772 C CA . ASP A 1 95 ? -13.326 -4.263 9.018 1.00 95.62 95 ASP A CA 1
ATOM 773 C C . ASP A 1 95 ? -13.322 -3.703 7.586 1.00 95.62 95 ASP A C 1
ATOM 775 O O . ASP A 1 95 ? -12.715 -4.296 6.692 1.00 95.62 95 ASP A O 1
ATOM 779 N N . GLN A 1 96 ? -13.889 -2.508 7.383 1.00 96.62 96 GLN A N 1
ATOM 780 C CA . GLN A 1 96 ? -13.785 -1.781 6.117 1.00 96.62 96 GLN A CA 1
ATOM 781 C C . GLN A 1 96 ? -12.328 -1.440 5.767 1.00 96.62 96 GLN A C 1
ATOM 783 O O . GLN A 1 96 ? -11.892 -1.695 4.645 1.00 96.62 96 GLN A O 1
ATOM 788 N N . LEU A 1 97 ? -11.556 -0.910 6.720 1.00 95.94 97 LEU A N 1
ATOM 789 C CA . LEU A 1 97 ? -10.142 -0.584 6.510 1.00 95.94 97 LEU A CA 1
ATOM 790 C C . LEU A 1 97 ? -9.278 -1.835 6.266 1.00 95.94 97 LEU A C 1
ATOM 792 O O . LEU A 1 97 ? -8.314 -1.769 5.505 1.00 95.94 97 LEU A O 1
ATOM 796 N N . ILE A 1 98 ? -9.607 -2.981 6.878 1.00 95.19 98 ILE A N 1
ATOM 797 C CA . ILE A 1 98 ? -8.937 -4.264 6.606 1.00 95.19 98 ILE A CA 1
ATOM 798 C C . ILE A 1 98 ? -9.179 -4.668 5.152 1.00 95.19 98 ILE A C 1
ATOM 800 O O . ILE A 1 98 ? -8.216 -4.959 4.442 1.00 95.19 98 ILE A O 1
ATOM 804 N N . ALA A 1 99 ? -10.435 -4.626 4.699 1.00 95.31 99 ALA A N 1
ATOM 805 C CA . ALA A 1 99 ? -10.789 -4.956 3.323 1.00 95.31 99 ALA A CA 1
ATOM 806 C C . ALA A 1 99 ? -10.100 -4.023 2.311 1.00 95.31 99 ALA A C 1
ATOM 808 O O . ALA A 1 99 ? -9.577 -4.489 1.297 1.00 95.31 99 ALA A O 1
ATOM 809 N N . GLU A 1 100 ? -10.044 -2.721 2.606 1.00 94.94 100 GLU A N 1
ATOM 810 C CA . GLU A 1 100 ? -9.329 -1.735 1.791 1.00 94.94 100 GLU A CA 1
ATOM 811 C C . GLU A 1 100 ? -7.824 -2.025 1.740 1.00 94.94 100 GLU A C 1
ATOM 813 O O . GLU A 1 100 ? -7.236 -2.049 0.658 1.00 94.94 100 GLU A O 1
ATOM 818 N N . ARG A 1 101 ? -7.196 -2.312 2.889 1.00 94.81 101 ARG A N 1
ATOM 819 C CA . ARG A 1 101 ? -5.772 -2.669 2.959 1.00 94.81 101 ARG A CA 1
ATOM 820 C C . ARG A 1 101 ? -5.484 -3.931 2.159 1.00 94.81 101 ARG A C 1
ATOM 822 O O . ARG A 1 101 ? -4.519 -3.947 1.405 1.00 94.81 101 ARG A O 1
ATOM 829 N N . ASP A 1 102 ? -6.310 -4.967 2.277 1.00 93.56 102 ASP A N 1
ATOM 830 C CA . ASP A 1 102 ? -6.144 -6.208 1.513 1.00 93.56 102 ASP A CA 1
ATOM 831 C C . ASP A 1 102 ? -6.299 -5.979 0.003 1.00 93.56 102 ASP A C 1
ATOM 833 O O . ASP A 1 102 ? -5.553 -6.555 -0.793 1.00 93.56 102 ASP A O 1
ATOM 837 N N . ALA A 1 103 ? -7.231 -5.116 -0.409 1.00 92.56 103 ALA A N 1
ATOM 838 C CA . ALA A 1 103 ? -7.385 -4.730 -1.809 1.00 92.56 103 ALA A CA 1
ATOM 839 C C . ALA A 1 103 ? -6.159 -3.961 -2.327 1.00 92.56 103 ALA A C 1
ATOM 841 O O . ALA A 1 103 ? -5.621 -4.305 -3.381 1.00 92.56 103 ALA A O 1
ATOM 842 N N . LEU A 1 104 ? -5.672 -2.972 -1.570 1.00 91.06 104 LEU A N 1
ATOM 843 C CA . LEU A 1 104 ? -4.454 -2.225 -1.898 1.00 91.06 104 LEU A CA 1
ATOM 844 C C . LEU A 1 104 ? -3.227 -3.138 -1.951 1.00 91.06 104 LEU A C 1
ATOM 846 O O . LEU A 1 104 ? -2.417 -3.009 -2.864 1.00 91.06 104 LEU A O 1
ATOM 850 N N . HIS A 1 105 ? -3.118 -4.090 -1.025 1.00 91.88 105 HIS A N 1
ATOM 851 C CA . HIS A 1 105 ? -2.021 -5.048 -0.975 1.00 91.88 105 HIS A CA 1
ATOM 852 C C . HIS A 1 105 ? -1.966 -5.911 -2.238 1.00 91.88 105 HIS A C 1
ATOM 854 O O . HIS A 1 105 ? -0.919 -6.006 -2.880 1.00 91.88 105 HIS A O 1
ATOM 860 N N . ARG A 1 106 ? -3.108 -6.486 -2.647 1.00 91.81 106 ARG A N 1
ATOM 861 C CA . ARG A 1 106 ? -3.207 -7.264 -3.894 1.00 91.81 106 ARG A CA 1
ATOM 862 C C . ARG A 1 106 ? -2.824 -6.424 -5.112 1.00 91.81 106 ARG A C 1
ATOM 864 O O . ARG A 1 106 ? -1.998 -6.864 -5.911 1.00 91.81 106 ARG A O 1
ATOM 871 N N . LYS A 1 107 ? -3.341 -5.193 -5.210 1.00 89.94 107 LYS A N 1
ATOM 872 C CA . LYS A 1 107 ? -2.976 -4.255 -6.285 1.00 89.94 107 LYS A CA 1
ATOM 873 C C . LYS A 1 107 ? -1.478 -3.944 -6.280 1.00 89.94 107 LYS A C 1
ATOM 875 O O . LYS A 1 107 ? -0.846 -3.966 -7.330 1.00 89.94 107 LYS A O 1
ATOM 880 N N . ASN A 1 108 ? -0.879 -3.724 -5.111 1.00 88.31 108 ASN A N 1
ATOM 881 C CA . ASN A 1 108 ? 0.550 -3.441 -4.985 1.00 88.31 108 ASN A CA 1
ATOM 882 C C . ASN A 1 108 ? 1.442 -4.618 -5.393 1.00 88.31 108 ASN A C 1
ATOM 884 O O . ASN A 1 108 ? 2.517 -4.374 -5.939 1.00 88.31 108 ASN A O 1
ATOM 888 N N . ILE A 1 109 ? 1.030 -5.868 -5.161 1.00 88.69 109 ILE A N 1
ATOM 889 C CA . ILE A 1 109 ? 1.760 -7.046 -5.660 1.00 88.69 109 ILE A CA 1
ATOM 890 C C . ILE A 1 109 ? 1.817 -7.003 -7.191 1.00 88.69 109 ILE A C 1
ATOM 892 O O . ILE A 1 109 ? 2.909 -6.969 -7.759 1.00 88.69 109 ILE A O 1
ATOM 896 N N . ILE A 1 110 ? 0.657 -6.879 -7.842 1.00 89.81 110 ILE A N 1
ATOM 897 C CA . ILE A 1 110 ? 0.546 -6.840 -9.309 1.00 89.81 110 ILE A CA 1
ATOM 898 C C . ILE A 1 110 ? 1.339 -5.657 -9.885 1.00 89.81 110 ILE A C 1
ATOM 900 O O . ILE A 1 110 ? 2.109 -5.805 -10.833 1.00 89.81 110 ILE A O 1
ATOM 904 N N . LEU A 1 111 ? 1.197 -4.469 -9.292 1.00 88.69 111 LEU A N 1
ATOM 905 C CA . LEU A 1 111 ? 1.893 -3.263 -9.736 1.00 88.69 111 LEU A CA 1
ATOM 906 C C . LEU A 1 111 ? 3.416 -3.373 -9.601 1.00 88.69 111 LEU A C 1
ATOM 908 O O . LEU A 1 111 ? 4.138 -2.900 -10.480 1.00 88.69 111 LEU A O 1
ATOM 912 N N . LYS A 1 112 ? 3.925 -4.007 -8.536 1.00 88.50 112 LYS A N 1
ATOM 913 C CA . LYS A 1 112 ? 5.367 -4.253 -8.373 1.00 88.50 112 LYS A CA 1
ATOM 914 C C . LYS A 1 112 ? 5.896 -5.205 -9.437 1.00 88.50 112 LYS A C 1
ATOM 916 O O . LYS A 1 112 ? 6.949 -4.927 -10.003 1.00 88.50 112 LYS A O 1
ATOM 921 N N . GLU A 1 113 ? 5.181 -6.291 -9.717 1.00 89.31 113 GLU A N 1
ATOM 922 C CA . GLU A 1 113 ? 5.561 -7.248 -10.761 1.00 89.31 113 GLU A CA 1
ATOM 923 C C . GLU A 1 113 ? 5.604 -6.570 -12.136 1.00 89.31 113 GLU A C 1
ATOM 925 O O . GLU A 1 113 ? 6.621 -6.636 -12.829 1.00 89.31 113 GLU A O 1
ATOM 930 N N . LYS A 1 114 ? 4.557 -5.815 -12.489 1.00 88.75 114 LYS A N 1
ATOM 931 C CA . LYS A 1 114 ? 4.505 -5.047 -13.742 1.00 88.75 114 LYS A CA 1
ATOM 932 C C . LYS A 1 114 ? 5.617 -3.997 -13.840 1.00 88.75 114 LYS A C 1
ATOM 934 O O . LYS A 1 114 ? 6.239 -3.851 -14.892 1.00 88.75 114 LYS A O 1
ATOM 939 N N . LEU A 1 115 ? 5.926 -3.296 -12.746 1.00 90.38 115 LEU A N 1
ATOM 940 C CA . LEU A 1 115 ? 7.026 -2.329 -12.715 1.00 90.38 115 LEU A CA 1
ATOM 941 C C . LEU A 1 115 ? 8.393 -3.003 -12.918 1.00 90.38 115 LEU A C 1
ATOM 943 O O . LEU A 1 115 ? 9.245 -2.453 -13.615 1.00 90.38 115 LEU A O 1
ATOM 947 N N . GLN A 1 116 ? 8.606 -4.189 -12.339 1.00 88.62 116 GLN A N 1
ATOM 948 C CA . GLN A 1 116 ? 9.837 -4.962 -12.537 1.00 88.62 116 GLN A CA 1
ATOM 949 C C . GLN A 1 116 ? 9.997 -5.436 -13.983 1.00 88.62 116 GLN A C 1
ATOM 951 O O . GLN A 1 116 ? 11.108 -5.399 -14.510 1.00 88.62 116 GLN A O 1
ATOM 956 N N . LEU A 1 117 ? 8.912 -5.864 -14.632 1.00 88.81 117 LEU A N 1
ATOM 957 C CA . LEU A 1 117 ? 8.937 -6.227 -16.051 1.00 88.81 117 LEU A CA 1
ATOM 958 C C . LEU A 1 117 ? 9.324 -5.023 -16.918 1.00 88.81 117 LEU A C 1
ATOM 960 O O . LEU A 1 117 ? 10.273 -5.118 -17.693 1.00 88.81 117 LEU A O 1
ATOM 964 N N . LYS A 1 118 ? 8.698 -3.861 -16.693 1.00 88.19 118 LYS A N 1
ATOM 965 C CA . LYS A 1 118 ? 9.057 -2.616 -17.395 1.00 88.19 118 LYS A CA 1
ATOM 966 C C . LYS A 1 118 ? 10.512 -2.200 -17.173 1.00 88.19 118 LYS A C 1
ATOM 968 O O . LYS A 1 118 ? 11.155 -1.723 -18.103 1.00 88.19 118 LYS A O 1
ATOM 973 N N . ALA A 1 119 ? 11.056 -2.382 -15.968 1.00 86.50 119 ALA A N 1
ATOM 974 C CA . ALA A 1 119 ? 12.467 -2.089 -15.705 1.00 86.50 119 ALA A CA 1
ATOM 975 C C . ALA A 1 119 ? 13.396 -2.930 -16.601 1.00 86.50 119 ALA A C 1
ATOM 977 O O . ALA A 1 119 ? 14.302 -2.387 -17.231 1.00 86.50 119 ALA A O 1
ATOM 978 N N . LYS A 1 120 ? 13.118 -4.235 -16.719 1.00 86.44 120 LYS A N 1
ATOM 979 C CA . LYS A 1 120 ? 13.884 -5.158 -17.573 1.00 86.44 120 LYS A CA 1
ATOM 980 C C . LYS A 1 120 ? 13.788 -4.797 -19.056 1.00 86.44 120 LYS A C 1
ATOM 982 O O . LYS A 1 120 ? 14.781 -4.896 -19.767 1.00 86.44 120 LYS A O 1
ATOM 987 N N . GLU A 1 121 ? 12.619 -4.364 -19.526 1.00 85.19 121 GLU A N 1
ATOM 988 C CA . GLU A 1 121 ? 12.430 -3.913 -20.913 1.00 85.19 121 GLU A CA 1
ATOM 989 C C . GLU A 1 121 ? 13.272 -2.672 -21.234 1.00 85.19 121 GLU A C 1
ATOM 991 O O . GLU A 1 121 ? 13.919 -2.608 -22.282 1.00 85.19 121 GLU A O 1
ATOM 996 N N . VAL A 1 122 ? 13.314 -1.702 -20.314 1.00 84.25 122 VAL A N 1
ATOM 997 C CA . VAL A 1 122 ? 14.149 -0.501 -20.458 1.00 84.25 122 VAL A CA 1
ATOM 998 C C . VAL A 1 122 ? 15.635 -0.869 -20.501 1.00 84.25 122 VAL A C 1
ATOM 1000 O O . VAL A 1 122 ? 16.364 -0.354 -21.349 1.00 84.25 122 VAL A O 1
ATOM 1003 N N . GLU A 1 123 ? 16.085 -1.779 -19.635 1.00 79.88 123 GLU A N 1
ATOM 1004 C CA . GLU A 1 123 ? 17.473 -2.259 -19.614 1.00 79.88 123 GLU A CA 1
ATOM 1005 C C . GLU A 1 123 ? 17.846 -3.015 -20.895 1.00 79.88 123 GLU A C 1
ATOM 1007 O O . GLU A 1 123 ? 18.884 -2.729 -21.494 1.00 79.88 123 GLU A O 1
ATOM 1012 N N . ALA A 1 124 ? 16.981 -3.915 -21.371 1.00 81.12 124 ALA A N 1
ATOM 1013 C CA . ALA A 1 124 ? 17.193 -4.643 -22.621 1.00 81.12 124 ALA A CA 1
ATOM 1014 C C . ALA A 1 124 ? 17.261 -3.693 -23.828 1.00 81.12 124 ALA A C 1
ATOM 1016 O O . ALA A 1 124 ? 18.137 -3.827 -24.683 1.00 81.12 124 ALA A O 1
ATOM 1017 N N . SER A 1 125 ? 16.385 -2.682 -23.876 1.00 77.88 125 SER A N 1
ATOM 1018 C CA . SER A 1 125 ? 16.420 -1.656 -24.921 1.00 77.88 125 SER A CA 1
ATOM 1019 C C . SER A 1 125 ? 17.689 -0.801 -24.861 1.00 77.88 125 SER A C 1
ATOM 1021 O O . SER A 1 125 ? 18.203 -0.404 -25.910 1.00 77.88 125 SER A O 1
ATOM 1023 N N . ALA A 1 126 ? 18.185 -0.477 -23.665 1.00 76.88 126 ALA A N 1
ATOM 1024 C CA . ALA A 1 126 ? 19.422 0.280 -23.496 1.00 76.88 126 ALA A CA 1
ATOM 1025 C C . ALA A 1 126 ? 20.649 -0.547 -23.911 1.00 76.88 126 ALA A C 1
ATOM 1027 O O . ALA A 1 126 ? 21.514 -0.031 -24.618 1.00 76.88 126 ALA A O 1
ATOM 1028 N N . GLY A 1 127 ? 20.684 -1.833 -23.545 1.00 75.62 127 GLY A N 1
ATOM 1029 C CA . GLY A 1 127 ? 21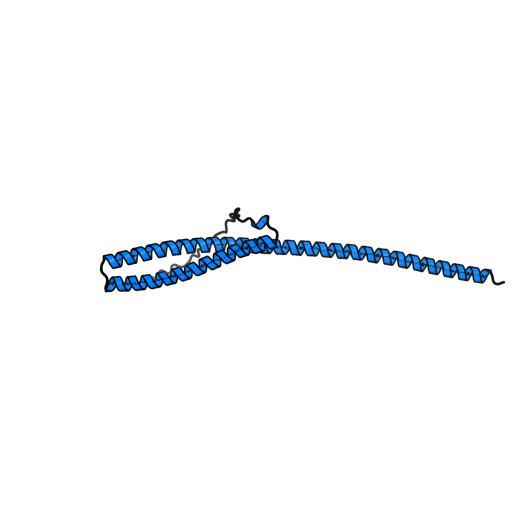.722 -2.780 -23.956 1.00 75.62 127 GLY A CA 1
ATOM 1030 C C . GLY A 1 127 ? 21.784 -2.949 -25.473 1.00 75.62 127 GLY A C 1
ATOM 1031 O O . GLY A 1 127 ? 22.829 -2.713 -26.072 1.00 75.62 127 GLY A O 1
ATOM 1032 N N . ALA A 1 128 ? 20.642 -3.208 -26.119 1.00 75.31 128 ALA A N 1
ATOM 1033 C CA . ALA A 1 128 ? 20.563 -3.320 -27.577 1.00 75.31 128 ALA A CA 1
ATOM 1034 C C . ALA A 1 128 ? 21.016 -2.037 -28.302 1.00 75.31 128 ALA A C 1
ATOM 1036 O O . ALA A 1 128 ? 21.576 -2.086 -29.398 1.00 75.31 128 ALA A O 1
ATOM 1037 N N . ARG A 1 129 ? 20.788 -0.861 -27.701 1.00 76.75 129 ARG A N 1
ATOM 1038 C CA . ARG A 1 129 ? 21.276 0.415 -28.241 1.00 76.75 129 ARG A CA 1
ATOM 1039 C C . ARG A 1 129 ? 22.790 0.561 -28.091 1.00 76.75 129 ARG A C 1
ATOM 1041 O O . ARG A 1 129 ? 23.428 1.060 -29.013 1.00 76.75 129 ARG A O 1
ATOM 1048 N N . ALA A 1 130 ? 23.350 0.148 -26.958 1.00 72.88 130 ALA A N 1
ATOM 1049 C CA . ALA A 1 130 ? 24.789 0.174 -26.723 1.00 72.88 130 ALA A CA 1
ATOM 1050 C C . ALA A 1 130 ? 25.533 -0.775 -27.675 1.00 72.88 130 ALA A C 1
ATOM 1052 O O . ALA A 1 130 ? 26.541 -0.380 -28.251 1.00 72.88 130 ALA A O 1
ATOM 1053 N N . GLU A 1 131 ? 24.999 -1.975 -27.912 1.00 74.94 131 GLU A N 1
ATOM 1054 C CA . GLU A 1 131 ? 25.561 -2.931 -28.875 1.00 74.94 131 GLU A CA 1
ATOM 1055 C C . GLU A 1 131 ? 25.590 -2.362 -30.295 1.00 74.94 131 GLU A C 1
ATOM 1057 O O . GLU A 1 131 ? 26.628 -2.416 -30.948 1.00 74.94 131 GLU A O 1
ATOM 1062 N N . ARG A 1 132 ? 24.500 -1.727 -30.752 1.00 76.25 132 ARG A N 1
ATOM 1063 C CA . ARG A 1 132 ? 24.488 -1.049 -32.060 1.00 76.25 132 ARG A CA 1
ATOM 1064 C C . ARG A 1 132 ? 25.543 0.048 -32.155 1.00 76.25 132 ARG A C 1
ATOM 1066 O O . ARG A 1 132 ? 26.237 0.119 -33.158 1.00 76.25 132 ARG A O 1
ATOM 1073 N N . LEU A 1 133 ? 25.697 0.868 -31.113 1.00 81.12 133 LEU A N 1
ATOM 1074 C CA . LEU A 1 133 ? 26.722 1.916 -31.091 1.00 81.12 133 LEU A CA 1
ATOM 1075 C C . LEU A 1 133 ? 28.143 1.340 -31.145 1.00 81.12 133 LEU A C 1
ATOM 1077 O O . LEU A 1 133 ? 29.003 1.927 -31.794 1.00 81.12 133 LEU A O 1
ATOM 1081 N N . LEU A 1 134 ? 28.391 0.204 -30.489 1.00 80.62 134 LEU A N 1
ATOM 1082 C CA . LEU A 1 134 ? 29.673 -0.495 -30.581 1.00 80.62 134 LEU A CA 1
ATOM 1083 C C . LEU A 1 134 ? 29.908 -1.038 -31.994 1.00 80.62 134 LEU A C 1
ATOM 1085 O O . LEU A 1 134 ? 30.984 -0.825 -32.541 1.00 80.62 134 LEU A O 1
ATOM 1089 N N . THR A 1 135 ? 28.897 -1.649 -32.620 1.00 82.75 135 THR A N 1
ATOM 1090 C CA . THR A 1 135 ? 28.984 -2.104 -34.018 1.00 82.75 135 THR A CA 1
ATOM 1091 C C . THR A 1 135 ? 29.251 -0.943 -34.982 1.00 82.75 135 THR A C 1
ATOM 1093 O O . THR A 1 135 ? 30.108 -1.057 -35.857 1.00 82.75 135 THR A O 1
ATOM 1096 N N . ASP A 1 136 ? 28.566 0.191 -34.813 1.00 78.00 136 ASP A N 1
ATOM 1097 C CA . ASP A 1 136 ? 28.789 1.392 -35.627 1.00 78.00 136 ASP A CA 1
ATOM 1098 C C . ASP A 1 136 ? 30.223 1.929 -35.444 1.00 78.00 136 ASP A C 1
ATOM 1100 O O . ASP A 1 136 ? 30.865 2.362 -36.404 1.00 78.00 136 ASP A O 1
ATOM 1104 N N . PHE A 1 137 ? 30.759 1.863 -34.220 1.00 72.00 137 PHE A N 1
ATOM 1105 C CA . PHE A 1 137 ? 32.130 2.275 -33.920 1.00 72.00 137 PHE A CA 1
ATOM 1106 C C . PHE A 1 137 ? 33.171 1.335 -34.544 1.00 72.00 137 PHE A C 1
ATOM 1108 O O . PHE A 1 137 ? 34.139 1.801 -35.143 1.00 72.00 137 PHE A O 1
ATOM 1115 N N . GLU A 1 138 ? 32.960 0.020 -34.465 1.00 72.62 138 GLU A N 1
ATOM 1116 C CA . GLU A 1 138 ? 33.819 -0.981 -35.111 1.00 72.62 138 GLU A CA 1
ATOM 1117 C C . GLU A 1 138 ? 33.882 -0.777 -36.630 1.00 72.62 138 GLU A C 1
ATOM 1119 O O . GLU A 1 138 ? 34.954 -0.867 -37.230 1.00 72.62 138 GLU A O 1
ATOM 1124 N N . GLN A 1 139 ? 32.756 -0.446 -37.268 1.00 74.06 139 GLN A N 1
ATOM 1125 C CA . GLN A 1 139 ? 32.726 -0.154 -38.702 1.00 74.06 139 GLN A CA 1
ATOM 1126 C C . GLN A 1 139 ? 33.542 1.093 -39.063 1.00 74.06 139 GLN A C 1
ATOM 1128 O O . GLN A 1 139 ? 34.262 1.074 -40.061 1.00 74.06 139 GLN A O 1
ATOM 1133 N N . LEU A 1 140 ? 33.474 2.156 -38.257 1.00 69.88 140 LEU A N 1
ATOM 1134 C CA . LEU A 1 140 ? 34.252 3.378 -38.487 1.00 69.88 140 LEU A CA 1
ATOM 1135 C C . LEU A 1 140 ? 35.761 3.134 -38.355 1.00 69.88 140 LEU A C 1
ATOM 1137 O O . LEU A 1 140 ? 36.521 3.527 -39.238 1.00 69.88 140 LEU A O 1
ATOM 1141 N N . VAL A 1 141 ? 36.189 2.429 -37.304 1.00 70.31 141 VAL A N 1
ATOM 1142 C CA . VAL A 1 141 ? 37.611 2.120 -37.071 1.00 70.31 141 VAL A CA 1
ATOM 1143 C C . VAL A 1 141 ? 38.188 1.261 -38.202 1.00 70.31 141 VAL A C 1
ATOM 1145 O O . VAL A 1 141 ? 39.272 1.555 -38.703 1.00 70.31 141 VAL A O 1
ATOM 1148 N N . ASN A 1 142 ? 37.444 0.255 -38.670 1.00 65.94 142 ASN A N 1
ATOM 1149 C CA . ASN A 1 142 ? 37.891 -0.618 -39.759 1.00 65.94 142 ASN A CA 1
ATOM 1150 C C . ASN A 1 142 ? 38.014 0.118 -41.107 1.00 65.94 142 ASN A C 1
ATOM 1152 O O . ASN A 1 142 ? 38.909 -0.180 -41.901 1.00 65.94 142 ASN A O 1
ATOM 1156 N N . VAL A 1 143 ? 37.129 1.083 -41.384 1.00 64.62 143 VAL A N 1
ATOM 1157 C CA . VAL A 1 143 ? 37.193 1.898 -42.610 1.00 64.62 143 VAL A CA 1
ATOM 1158 C C . VAL A 1 143 ? 38.421 2.808 -42.603 1.00 64.62 143 VAL A C 1
ATOM 1160 O O . VAL A 1 143 ? 39.076 2.960 -43.637 1.00 64.62 143 VAL A O 1
ATOM 1163 N N . ASP A 1 144 ? 38.751 3.396 -41.457 1.00 65.81 144 ASP A N 1
ATOM 1164 C CA . ASP A 1 144 ? 39.906 4.282 -41.336 1.00 65.81 144 ASP A CA 1
ATOM 1165 C C . ASP A 1 144 ? 41.229 3.506 -41.343 1.00 65.81 144 ASP A C 1
ATOM 1167 O O . ASP A 1 144 ? 42.183 3.946 -41.983 1.00 65.81 144 ASP A O 1
ATOM 1171 N N . GLU A 1 145 ? 41.280 2.315 -40.740 1.00 65.44 145 GLU A N 1
ATOM 1172 C CA . GLU A 1 145 ? 42.454 1.439 -40.816 1.00 65.44 145 GLU A CA 1
ATOM 1173 C C . GLU A 1 145 ? 42.733 0.983 -42.256 1.00 65.44 145 GLU A C 1
ATOM 1175 O O . GLU A 1 145 ? 43.880 1.033 -42.708 1.00 65.44 145 GLU A O 1
ATOM 1180 N N . TYR A 1 146 ? 41.693 0.619 -43.017 1.00 68.44 146 TYR A N 1
ATOM 1181 C CA . TYR A 1 146 ? 41.841 0.251 -44.427 1.00 68.44 146 TYR A CA 1
ATOM 1182 C C . TYR A 1 146 ? 42.391 1.412 -45.268 1.00 68.44 146 TYR A C 1
ATOM 1184 O O . TYR A 1 146 ? 43.348 1.234 -46.023 1.00 68.44 146 TYR A O 1
ATOM 1192 N N . LYS A 1 147 ? 41.841 2.621 -45.099 1.00 71.94 147 LYS A N 1
ATOM 1193 C CA . LYS A 1 147 ? 42.315 3.818 -45.814 1.00 71.94 147 LYS A CA 1
ATOM 1194 C C . LYS A 1 147 ? 43.740 4.201 -45.426 1.00 71.94 147 LYS A C 1
ATOM 1196 O O . LYS A 1 147 ? 44.509 4.632 -46.282 1.00 71.94 147 LYS A O 1
ATOM 1201 N N . LEU A 1 148 ? 44.105 4.042 -44.154 1.00 72.50 148 LEU A N 1
ATOM 1202 C CA . LEU A 1 148 ? 45.452 4.332 -43.674 1.00 72.50 148 LEU A CA 1
ATOM 1203 C C . LEU A 1 148 ? 46.471 3.346 -44.259 1.00 72.50 148 LEU A C 1
ATOM 1205 O O . LEU A 1 148 ? 47.525 3.771 -44.723 1.00 72.50 148 LEU A O 1
ATOM 1209 N N . GLN A 1 149 ? 46.139 2.052 -44.308 1.00 73.56 149 GLN A N 1
ATOM 1210 C CA . GLN A 1 149 ? 46.978 1.033 -44.946 1.00 73.56 149 GLN A CA 1
ATOM 1211 C C . GLN A 1 149 ? 47.114 1.233 -46.462 1.00 73.56 149 GLN A C 1
ATOM 1213 O O . GLN A 1 149 ? 48.155 0.928 -47.042 1.00 73.56 149 GLN A O 1
ATOM 1218 N N . GLU A 1 150 ? 46.069 1.719 -47.129 1.00 77.06 150 GLU A N 1
ATOM 1219 C CA . GLU A 1 150 ? 46.131 2.050 -48.554 1.00 77.06 150 GLU A CA 1
ATOM 1220 C C . GLU A 1 150 ? 47.028 3.272 -48.802 1.00 77.06 150 GLU A C 1
ATOM 1222 O O . GLU A 1 150 ? 47.875 3.252 -49.697 1.00 77.06 150 GLU A O 1
ATOM 1227 N N . ALA A 1 151 ? 46.914 4.306 -47.964 1.00 75.38 151 ALA A N 1
ATOM 1228 C CA . ALA A 1 151 ? 47.756 5.495 -48.040 1.00 75.38 151 ALA A CA 1
ATOM 1229 C C . ALA A 1 151 ? 49.244 5.179 -47.802 1.00 75.38 151 ALA A C 1
ATOM 1231 O O . ALA A 1 151 ? 50.093 5.677 -48.540 1.00 75.38 151 ALA A O 1
ATOM 1232 N N . THR A 1 152 ? 49.575 4.317 -46.833 1.00 79.12 152 THR A N 1
ATOM 1233 C CA . THR A 1 152 ? 50.971 3.913 -46.594 1.00 79.12 152 THR A CA 1
ATOM 1234 C C . THR A 1 152 ? 51.535 3.088 -47.744 1.00 79.12 152 THR A C 1
ATOM 1236 O O . THR A 1 152 ? 52.652 3.351 -48.178 1.00 79.12 152 THR A O 1
ATOM 1239 N N . LYS A 1 153 ? 50.759 2.150 -48.303 1.00 82.69 153 LYS A N 1
ATOM 1240 C CA . LYS A 1 153 ? 51.180 1.378 -49.484 1.00 82.69 153 LYS A CA 1
ATOM 1241 C C . LYS A 1 153 ? 51.423 2.264 -50.703 1.00 82.69 153 LYS A C 1
ATOM 1243 O O . LYS A 1 153 ? 52.394 2.050 -51.425 1.00 82.69 153 LYS A O 1
ATOM 1248 N N . ASN A 1 154 ? 50.567 3.259 -50.930 1.00 79.12 154 ASN A N 1
ATOM 1249 C CA . ASN A 1 154 ? 50.750 4.208 -52.027 1.00 79.12 154 ASN A CA 1
ATOM 1250 C C . ASN A 1 154 ? 52.010 5.056 -51.827 1.00 79.12 154 ASN A C 1
ATOM 1252 O O . ASN A 1 154 ? 52.777 5.232 -52.769 1.00 79.12 154 ASN A O 1
ATOM 1256 N N . GLN A 1 155 ? 52.275 5.506 -50.600 1.00 81.62 155 GLN A N 1
ATOM 1257 C CA . GLN A 1 155 ? 53.484 6.264 -50.291 1.00 81.62 155 GLN A CA 1
ATOM 1258 C C . GLN A 1 155 ? 54.763 5.424 -50.442 1.00 81.62 155 GLN A C 1
ATOM 1260 O O . GLN A 1 155 ? 55.741 5.891 -51.021 1.00 81.62 155 GLN A O 1
ATOM 1265 N N . GLU A 1 156 ? 54.752 4.162 -50.006 1.00 83.25 156 GLU A N 1
ATOM 1266 C CA . GLU A 1 156 ? 55.869 3.234 -50.228 1.00 83.25 156 GLU A CA 1
ATOM 1267 C C . GLU A 1 156 ? 56.123 2.991 -51.725 1.00 83.25 156 GLU A C 1
ATOM 1269 O O . GLU A 1 156 ? 57.274 2.984 -52.168 1.00 83.25 156 GLU A O 1
ATOM 1274 N N . ALA A 1 157 ? 55.060 2.843 -52.522 1.00 82.69 157 ALA A N 1
ATOM 1275 C CA . ALA A 1 157 ? 55.165 2.688 -53.970 1.00 82.69 157 ALA A CA 1
ATOM 1276 C C . ALA A 1 157 ? 55.727 3.948 -54.655 1.00 82.69 157 ALA A C 1
ATOM 1278 O O . ALA A 1 157 ? 56.527 3.840 -55.590 1.00 82.69 157 ALA A O 1
ATOM 1279 N N . GLU A 1 158 ? 55.347 5.141 -54.190 1.00 81.38 158 GLU A N 1
ATOM 1280 C CA . GLU A 1 158 ? 55.898 6.414 -54.667 1.00 81.38 158 GLU A CA 1
ATOM 1281 C C . GLU A 1 158 ? 57.384 6.570 -54.308 1.00 81.38 158 GLU A C 1
ATOM 1283 O O . GLU A 1 158 ? 58.184 6.964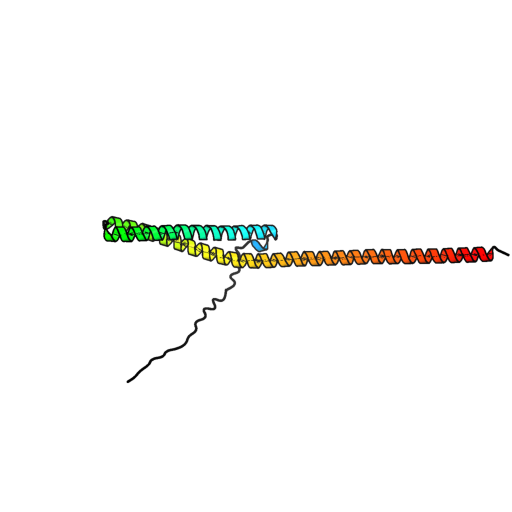 -55.165 1.00 81.38 158 GLU A O 1
ATOM 1288 N N . ASP A 1 159 ? 57.781 6.186 -53.093 1.00 83.06 159 ASP A N 1
ATOM 1289 C CA . ASP A 1 159 ? 59.174 6.213 -52.638 1.00 83.06 159 ASP A CA 1
ATOM 1290 C C . ASP A 1 159 ? 60.062 5.220 -53.411 1.00 83.06 159 ASP A C 1
ATOM 1292 O O . ASP A 1 159 ? 61.201 5.536 -53.774 1.00 83.06 159 ASP A O 1
ATOM 1296 N N . GLU A 1 160 ? 59.556 4.021 -53.711 1.00 83.00 160 GLU A N 1
ATOM 1297 C CA . GLU A 1 160 ? 60.211 3.031 -54.580 1.00 83.00 160 GLU A CA 1
ATOM 1298 C C . GLU A 1 160 ? 60.402 3.578 -56.005 1.00 83.00 160 GLU A C 1
ATOM 1300 O O . GLU A 1 160 ? 61.502 3.509 -56.568 1.00 83.00 160 GLU A O 1
ATOM 1305 N N . LEU A 1 161 ? 59.362 4.197 -56.574 1.00 80.38 161 LEU A N 1
ATOM 1306 C CA . LEU A 1 161 ? 59.419 4.855 -57.882 1.00 80.38 161 LEU A CA 1
ATOM 1307 C C . LEU A 1 161 ? 60.448 5.989 -57.909 1.00 80.38 161 LEU A C 1
ATOM 1309 O O . LEU A 1 161 ? 61.208 6.111 -58.874 1.00 80.38 161 LEU A O 1
ATOM 1313 N N . ALA A 1 162 ? 60.500 6.808 -56.859 1.00 84.75 162 ALA A N 1
ATOM 1314 C CA . ALA A 1 162 ? 61.479 7.878 -56.726 1.00 84.75 162 ALA A CA 1
ATOM 1315 C C . ALA A 1 162 ? 62.913 7.325 -56.652 1.00 84.75 162 ALA A C 1
ATOM 1317 O O . ALA A 1 162 ? 63.797 7.817 -57.359 1.00 84.75 162 ALA A O 1
ATOM 1318 N N . LYS A 1 163 ? 63.143 6.253 -55.880 1.00 83.38 163 LYS A N 1
ATOM 1319 C CA . LYS A 1 163 ? 64.446 5.565 -55.805 1.00 83.38 163 LYS A CA 1
ATOM 1320 C C . LYS A 1 163 ? 64.866 4.965 -57.148 1.00 83.38 163 LYS A C 1
ATOM 1322 O O . LYS A 1 163 ? 66.035 5.077 -57.519 1.00 83.38 163 LYS A O 1
ATOM 1327 N N . LEU A 1 164 ? 63.946 4.348 -57.892 1.00 81.06 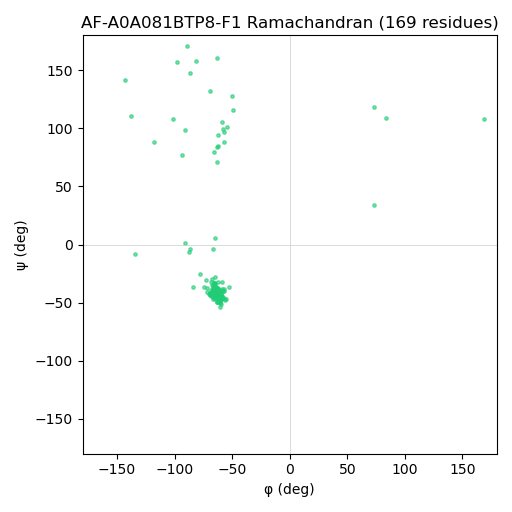164 LEU A N 1
ATOM 1328 C CA . LEU A 1 164 ? 64.228 3.794 -59.222 1.00 81.06 164 LEU A CA 1
ATOM 1329 C C . LEU A 1 164 ? 64.546 4.892 -60.242 1.00 81.06 164 LEU A C 1
ATOM 1331 O O . LEU A 1 164 ? 65.513 4.762 -60.992 1.00 81.06 164 LEU A O 1
ATOM 1335 N N . LYS A 1 165 ? 63.802 6.005 -60.231 1.00 78.69 165 LYS A N 1
ATOM 1336 C CA . LYS A 1 165 ? 64.097 7.177 -61.073 1.00 78.69 165 LYS A CA 1
ATOM 1337 C C . LYS A 1 165 ? 65.458 7.791 -60.746 1.00 78.69 165 LYS A C 1
ATOM 1339 O O . LYS A 1 165 ? 66.203 8.126 -61.661 1.00 78.69 165 LYS A O 1
ATOM 1344 N N . ALA A 1 166 ? 65.812 7.897 -59.466 1.00 79.50 166 ALA A N 1
ATOM 1345 C CA . ALA A 1 166 ? 67.125 8.386 -59.050 1.00 79.50 166 ALA A CA 1
ATOM 1346 C C . ALA A 1 166 ? 68.265 7.463 -59.521 1.00 79.50 166 ALA A C 1
ATOM 1348 O O . ALA A 1 166 ? 69.299 7.954 -59.963 1.00 79.50 166 ALA A O 1
ATOM 1349 N N . LYS A 1 167 ? 68.061 6.137 -59.493 1.00 77.12 167 LYS A N 1
ATOM 1350 C CA . LYS A 1 167 ? 69.023 5.155 -60.027 1.00 77.12 167 LYS A CA 1
ATOM 1351 C C . LYS A 1 167 ? 69.153 5.194 -61.554 1.00 77.12 167 LYS A C 1
ATOM 1353 O O . LYS A 1 167 ? 70.232 4.929 -62.057 1.00 77.12 167 LYS A O 1
ATOM 1358 N N . LEU A 1 168 ? 68.083 5.517 -62.282 1.00 71.06 168 LEU A N 1
ATOM 1359 C CA . LEU A 1 168 ? 68.092 5.646 -63.748 1.00 71.06 168 LEU A CA 1
ATOM 1360 C C . LEU A 1 168 ? 68.700 6.971 -64.241 1.00 71.06 168 LEU A C 1
ATOM 1362 O O . LEU A 1 168 ? 69.201 7.025 -65.359 1.00 71.06 168 LEU A O 1
ATOM 1366 N N . ASN A 1 169 ? 68.667 8.024 -63.419 1.00 65.69 169 ASN A N 1
ATOM 1367 C CA . ASN A 1 169 ? 69.221 9.344 -63.747 1.00 65.69 169 ASN A CA 1
ATOM 1368 C C . ASN A 1 169 ? 70.689 9.534 -63.323 1.00 65.69 169 ASN A C 1
ATOM 1370 O O . ASN A 1 169 ? 71.242 10.612 -63.544 1.00 65.69 169 ASN A O 1
ATOM 1374 N N . HIS A 1 170 ? 71.324 8.518 -62.737 1.00 53.25 170 HIS A N 1
ATOM 1375 C CA . HIS A 1 170 ? 72.771 8.485 -62.536 1.00 53.25 170 HIS A CA 1
ATOM 1376 C C . HIS A 1 170 ? 73.412 7.577 -63.605 1.00 53.25 170 HIS A C 1
ATOM 1378 O O . HIS A 1 170 ? 73.208 6.365 -63.535 1.00 53.25 170 HIS A O 1
ATOM 1384 N N . PRO A 1 171 ? 74.132 8.130 -64.604 1.00 52.22 171 PRO A N 1
ATOM 1385 C CA . PRO A 1 171 ? 75.016 7.348 -65.469 1.00 52.22 171 PRO A CA 1
ATOM 1386 C C . PRO A 1 171 ? 76.237 6.811 -64.710 1.00 52.22 171 PRO A C 1
ATOM 1388 O O . PRO A 1 171 ? 76.670 7.470 -63.733 1.00 52.22 171 PRO A O 1
#

Nearest PDB structures (foldseek):
  8qbr-assembly1_A  TM=8.833E-01  e=9.085E-02  Nostoc punctiforme
  8qbs-assembly1_A  TM=4.255E-01  e=3.375E-02  Nostoc punctiforme
  8qbw-assembly1_A  TM=3.753E-01  e=3.375E-02  Nostoc punctiforme
  7aal-assembly1_B  TM=5.427E-01  e=8.329E+00  Homo sapiens